Protein AF-A0A5B2YUZ9-F1 (afdb_monomer_lite)

Sequence (165 aa):
MRNQSIPSTDNKVYVIPENGSQLLKEKEFSMTTTLSENKGLGNFSTTYPVESFEFMIGPKSTICPENNCEFEIEDGSLWSFNAGEYTFGGVMKISTQDEDGKKSKFMDVDADLKVGEILEKNGIKTEKLGGYLDLWTSISYRIINSSLITDEDKLSLSLKGSEVK

pLDDT: mean 81.96, std 20.42, range [30.0, 97.75]

Radius of gyration: 17.21 Å; chains: 1; bounding box: 44×50×47 Å

Foldseek 3Di:
DDDDDDDDPPLDDDDDDDPDDPQAAAQKKKKKFWWFFDPDPDDAKTKTWTPHIDMDGHACHPLCNPRQKDKDFARWIWMDRDVFKIKTWTKIWIWHQDPVGIDIDIWIKIKIWGFPDWDDDPNKIKTWIWTWIDTHPPWIWGWPTWIFIDDPGITMIMTMTGTDD

Secondary structure (DSSP, 8-state):
----PPPP---------SSS---PPTTEEEEEEEE--B--SSTT-EEEEEEEEEEEE-TT-SS-TTS-EEEEEEEEEEEEEETTEEEEEEEEEEEEEETTEEEEEEEEEEEEEEEEEEEEETTEEEEEEEEEEEETTTEEEEEEEEEEEEETTEEEEEEEEEEE-

Structure (mmCIF, N/CA/C/O backbone):
data_AF-A0A5B2YUZ9-F1
#
_entry.id   AF-A0A5B2YUZ9-F1
#
loop_
_atom_site.group_PDB
_atom_site.id
_atom_site.type_symbol
_atom_site.label_atom_id
_atom_site.label_alt_id
_atom_site.label_comp_id
_atom_site.label_asym_id
_atom_site.label_entity_id
_atom_site.label_seq_id
_atom_site.pdbx_PDB_ins_code
_atom_site.Cartn_x
_atom_site.Cartn_y
_atom_site.Cartn_z
_atom_site.occupancy
_atom_site.B_iso_or_equiv
_atom_site.auth_seq_id
_atom_site.auth_comp_id
_atom_site.auth_asym_id
_atom_site.auth_atom_id
_atom_site.pdbx_PDB_model_num
ATOM 1 N N . MET A 1 1 ? 12.494 37.902 22.041 1.00 43.34 1 MET A N 1
ATOM 2 C CA . MET A 1 1 ? 11.448 36.888 21.793 1.00 43.34 1 MET A CA 1
ATOM 3 C C . MET A 1 1 ? 10.938 37.039 20.369 1.00 43.34 1 MET A C 1
ATOM 5 O O . MET A 1 1 ? 10.219 37.995 20.118 1.00 43.34 1 MET A O 1
ATOM 9 N N . ARG A 1 2 ? 11.327 36.151 19.449 1.00 30.08 2 ARG A N 1
ATOM 10 C CA . ARG A 1 2 ? 10.582 35.848 18.214 1.00 30.08 2 ARG A CA 1
ATOM 11 C C . ARG A 1 2 ? 10.921 34.407 17.828 1.00 30.0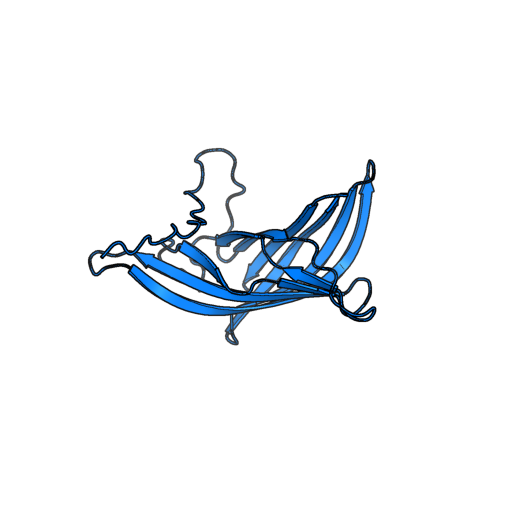8 2 ARG A C 1
ATOM 13 O O . ARG A 1 2 ? 11.936 34.170 17.189 1.00 30.08 2 ARG A O 1
ATOM 20 N N . ASN A 1 3 ? 10.103 33.466 18.298 1.00 30.00 3 ASN A N 1
ATOM 21 C CA . ASN A 1 3 ? 10.035 32.125 17.725 1.00 30.00 3 ASN A CA 1
ATOM 22 C C . ASN A 1 3 ? 9.376 32.271 16.353 1.00 30.00 3 ASN A C 1
ATOM 24 O O . ASN A 1 3 ? 8.233 32.720 16.274 1.00 30.00 3 ASN A O 1
ATOM 28 N N . GLN A 1 4 ? 10.103 31.946 15.289 1.00 32.84 4 GLN A N 1
ATOM 29 C CA . GLN A 1 4 ? 9.518 31.720 13.974 1.00 32.84 4 GLN A CA 1
ATOM 30 C C . GLN A 1 4 ? 9.292 30.217 13.841 1.00 32.84 4 GLN A C 1
ATOM 32 O O . GLN A 1 4 ? 10.228 29.456 13.617 1.00 32.84 4 GLN A O 1
ATOM 37 N N . SER A 1 5 ? 8.048 29.797 14.049 1.00 32.66 5 SER A N 1
ATOM 38 C CA . SER A 1 5 ? 7.585 28.458 13.708 1.00 32.66 5 SER A CA 1
ATOM 39 C C . SER A 1 5 ? 7.470 28.385 12.187 1.00 32.66 5 SER A C 1
ATOM 41 O O . SER A 1 5 ? 6.694 29.128 11.587 1.00 32.66 5 SER A O 1
ATOM 43 N N . ILE A 1 6 ? 8.274 27.529 11.568 1.00 36.44 6 ILE A N 1
ATOM 44 C CA . ILE A 1 6 ? 8.177 27.190 10.147 1.00 36.44 6 ILE A CA 1
ATOM 45 C C . ILE A 1 6 ? 6.889 26.365 9.966 1.00 36.44 6 ILE A C 1
ATOM 47 O O . ILE A 1 6 ? 6.657 25.453 10.763 1.00 36.44 6 ILE A O 1
ATOM 51 N N . PRO A 1 7 ? 6.021 26.682 8.989 1.00 34.22 7 PRO A N 1
ATOM 52 C CA . PRO A 1 7 ? 4.778 25.951 8.787 1.00 34.22 7 PRO A CA 1
ATOM 53 C C . PRO A 1 7 ? 5.063 24.531 8.286 1.00 34.22 7 PRO A C 1
ATOM 55 O O . PRO A 1 7 ? 5.790 24.332 7.314 1.00 34.22 7 PRO A O 1
ATOM 58 N N . SER A 1 8 ? 4.474 23.560 8.983 1.00 32.12 8 SER A N 1
ATOM 59 C CA . SER A 1 8 ? 4.350 22.167 8.561 1.00 32.12 8 SER A CA 1
ATOM 60 C C . SER A 1 8 ? 3.611 22.110 7.221 1.00 32.12 8 SER A C 1
ATOM 62 O O . SER A 1 8 ? 2.578 22.756 7.036 1.00 32.12 8 SER A O 1
ATOM 64 N N . THR A 1 9 ? 4.178 21.372 6.271 1.00 33.19 9 THR A N 1
ATOM 65 C CA . THR A 1 9 ? 3.542 20.990 5.011 1.00 33.19 9 THR A CA 1
ATOM 66 C C . THR A 1 9 ? 2.340 20.101 5.314 1.00 33.19 9 THR A C 1
ATOM 68 O O . THR A 1 9 ? 2.477 18.899 5.522 1.00 33.19 9 THR A O 1
ATOM 71 N N . ASP A 1 10 ? 1.167 20.726 5.377 1.00 35.16 10 ASP A N 1
ATOM 72 C CA . ASP A 1 10 ? -0.138 20.071 5.391 1.00 35.16 10 ASP A CA 1
ATOM 73 C C . ASP A 1 10 ? -0.308 19.256 4.092 1.00 35.16 10 ASP A C 1
ATOM 75 O O . ASP A 1 10 ? -0.764 19.775 3.071 1.00 35.16 10 ASP A O 1
ATOM 79 N N . ASN A 1 11 ? 0.022 17.963 4.131 1.00 34.75 11 ASN A N 1
ATOM 80 C CA . ASN A 1 11 ? -0.472 16.975 3.171 1.00 34.75 11 ASN A CA 1
ATOM 81 C C . ASN A 1 11 ? -1.966 16.734 3.449 1.00 34.75 11 ASN A C 1
ATOM 83 O O . ASN A 1 11 ? -2.358 15.731 4.035 1.00 34.75 11 ASN A O 1
ATOM 87 N N . LYS A 1 12 ? -2.811 17.698 3.074 1.00 36.22 12 LYS A N 1
ATOM 88 C CA . LYS A 1 12 ? -4.273 17.572 3.122 1.00 36.22 12 LYS A CA 1
ATOM 89 C C . LYS A 1 12 ? -4.777 17.115 1.758 1.00 36.22 12 LYS A C 1
ATOM 91 O O . LYS A 1 12 ? -4.879 17.919 0.832 1.00 36.22 12 LYS A O 1
ATOM 96 N N . VAL A 1 13 ? -5.095 15.829 1.638 1.00 33.97 13 VAL A N 1
ATOM 97 C CA . VAL A 1 13 ? -5.857 15.296 0.502 1.00 33.97 13 VAL A CA 1
ATOM 98 C C . VAL A 1 13 ? -7.342 15.557 0.764 1.00 33.97 13 VAL A C 1
ATOM 100 O O . VAL A 1 13 ? -7.868 15.214 1.819 1.00 33.97 13 VAL A O 1
ATOM 103 N N . TYR A 1 14 ? -7.995 16.232 -0.183 1.00 36.06 14 TYR A N 1
ATOM 104 C CA . TYR A 1 14 ? -9.402 16.623 -0.111 1.00 36.06 14 TYR A CA 1
ATOM 105 C C . TYR A 1 14 ? -10.349 15.534 -0.637 1.00 36.06 14 TYR A C 1
ATOM 107 O O . TYR A 1 14 ? -9.996 14.704 -1.466 1.00 36.06 14 TYR A O 1
ATOM 115 N N . VAL A 1 15 ? -11.582 15.642 -0.138 1.00 36.22 15 VAL A N 1
ATOM 116 C CA . VAL A 1 15 ? -12.822 14.901 -0.405 1.00 36.22 15 VAL A CA 1
ATOM 117 C C . VAL A 1 15 ? -13.053 14.485 -1.869 1.00 36.22 15 VAL A C 1
ATOM 119 O O . VAL A 1 15 ? -12.864 15.257 -2.806 1.00 36.22 15 VAL A O 1
ATOM 122 N N . ILE A 1 16 ? -13.571 13.259 -1.999 1.00 46.06 16 ILE A N 1
ATOM 123 C CA . ILE A 1 16 ? -14.042 12.560 -3.204 1.00 46.06 16 ILE A CA 1
ATOM 124 C C . ILE A 1 16 ? -14.894 13.476 -4.112 1.00 46.06 16 ILE A C 1
ATOM 126 O O . ILE A 1 16 ? -15.909 14.001 -3.649 1.00 46.06 16 ILE A O 1
ATOM 130 N N . PRO A 1 17 ? -14.573 13.618 -5.414 1.00 36.03 17 PRO A N 1
ATOM 131 C CA . PRO A 1 17 ? -15.433 14.327 -6.354 1.00 36.03 17 PRO A CA 1
ATOM 132 C C . PRO A 1 17 ? -16.671 13.495 -6.727 1.00 36.03 17 PRO A C 1
ATOM 134 O O . PRO A 1 17 ? -16.577 12.336 -7.146 1.00 36.03 17 PRO A O 1
ATOM 137 N N . GLU A 1 18 ? -17.846 14.119 -6.618 1.00 36.78 18 GLU A N 1
ATOM 138 C CA . GLU A 1 18 ? -19.068 13.669 -7.282 1.00 36.78 18 GLU A CA 1
ATOM 139 C C . GLU A 1 18 ? -18.868 13.762 -8.806 1.00 36.78 18 GLU A C 1
ATOM 141 O O . GLU A 1 18 ? -18.729 14.853 -9.354 1.00 36.78 18 GLU A O 1
ATOM 146 N N . ASN A 1 19 ? -18.889 12.601 -9.469 1.00 34.91 19 ASN A N 1
ATOM 147 C CA . ASN A 1 19 ? -18.802 12.342 -10.918 1.00 34.91 19 ASN A CA 1
ATOM 148 C C . ASN A 1 19 ? -17.420 11.928 -11.446 1.00 34.91 19 ASN A C 1
ATOM 150 O O . ASN A 1 19 ? -16.617 12.742 -11.892 1.00 34.91 19 ASN A O 1
ATOM 154 N N . GLY A 1 20 ? -17.217 10.605 -11.503 1.00 37.22 20 GLY A N 1
ATOM 155 C CA . GLY A 1 20 ? -16.164 9.952 -12.293 1.00 37.22 20 GLY A CA 1
ATOM 156 C C . GLY A 1 20 ? -15.361 8.879 -11.556 1.00 37.22 20 GLY A C 1
AT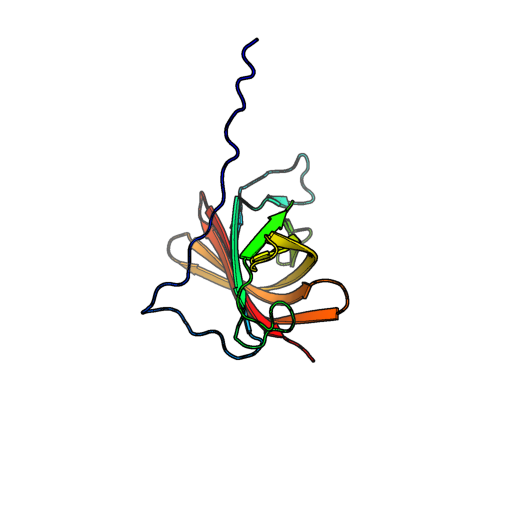OM 157 O O . GLY A 1 20 ? -14.616 8.135 -12.188 1.00 37.22 20 GLY A O 1
ATOM 158 N N . SER A 1 21 ? -15.531 8.760 -10.242 1.00 42.50 21 SER A N 1
ATOM 159 C CA . SER A 1 21 ? -14.803 7.809 -9.402 1.00 42.50 21 SER A CA 1
ATOM 160 C C . SER A 1 21 ? -15.301 6.382 -9.637 1.00 42.50 21 SER A C 1
ATOM 162 O O . SER A 1 21 ? -16.500 6.113 -9.548 1.00 42.50 21 SER A O 1
ATOM 164 N N . GLN A 1 22 ? -14.395 5.438 -9.911 1.00 50.50 22 GLN A N 1
ATOM 165 C CA . GLN A 1 22 ? -14.703 4.016 -9.750 1.00 50.50 22 GLN A CA 1
ATOM 166 C C . GLN A 1 22 ? -15.183 3.808 -8.308 1.00 50.50 22 GLN A C 1
ATOM 168 O O . GLN A 1 22 ? -14.376 3.816 -7.384 1.00 50.50 22 GLN A O 1
ATOM 173 N N . LEU A 1 23 ? -16.493 3.647 -8.115 1.00 70.12 23 LEU A N 1
ATOM 174 C CA . LEU A 1 23 ? -17.076 3.299 -6.823 1.00 70.12 23 LEU A CA 1
ATOM 175 C C . LEU A 1 23 ? -16.415 2.005 -6.332 1.00 70.12 23 LEU A C 1
ATOM 177 O O . LEU A 1 23 ? -16.556 0.954 -6.965 1.00 70.12 23 LEU A O 1
ATOM 181 N N . LEU A 1 24 ? -15.663 2.095 -5.234 1.00 83.19 24 LEU A N 1
ATOM 182 C CA . LEU A 1 24 ? -15.154 0.924 -4.529 1.00 83.19 24 LEU A CA 1
ATOM 183 C C . LEU A 1 24 ? -16.342 0.099 -4.034 1.00 83.19 24 LEU A C 1
ATOM 185 O O . LEU A 1 24 ? -17.303 0.646 -3.484 1.00 83.19 24 LEU A O 1
ATOM 189 N N . LYS A 1 25 ? -16.294 -1.217 -4.244 1.00 87.62 25 LYS A N 1
ATOM 190 C CA . LYS A 1 25 ? -17.315 -2.119 -3.695 1.00 87.62 25 LYS A CA 1
ATOM 191 C C . LYS A 1 25 ? -17.107 -2.305 -2.195 1.00 87.62 25 LYS A C 1
ATOM 193 O O . LYS A 1 25 ? -16.085 -1.909 -1.642 1.00 87.62 25 LYS A O 1
ATOM 198 N N . GLU A 1 26 ? -18.080 -2.933 -1.536 1.00 84.94 26 GLU A N 1
ATOM 199 C CA . GLU A 1 26 ? -17.941 -3.306 -0.126 1.00 84.94 26 GLU A CA 1
ATOM 200 C C . GLU A 1 26 ? -16.617 -4.045 0.107 1.00 84.94 26 GLU A C 1
ATOM 202 O O . GLU A 1 26 ? -16.278 -4.961 -0.646 1.00 84.94 26 GLU A O 1
ATOM 207 N N . LYS A 1 27 ? -15.888 -3.641 1.155 1.00 88.00 27 LYS A N 1
ATOM 208 C CA . LYS A 1 27 ? -14.589 -4.220 1.541 1.00 88.00 27 LYS A CA 1
ATOM 209 C C . LYS A 1 27 ? -13.469 -4.119 0.489 1.00 88.00 27 LYS A C 1
ATOM 211 O O . LYS A 1 27 ? -12.457 -4.806 0.618 1.00 88.00 27 LYS A O 1
ATOM 216 N N . GLU A 1 28 ? -13.609 -3.293 -0.546 1.00 93.12 28 GLU A N 1
ATOM 217 C CA . GLU A 1 28 ? -12.489 -2.963 -1.434 1.00 93.12 28 GLU A CA 1
ATOM 218 C C . GLU A 1 28 ? -11.639 -1.824 -0.861 1.00 93.12 28 GLU A C 1
ATOM 220 O O . GLU A 1 28 ? -12.093 -1.059 -0.010 1.00 93.12 28 GLU A O 1
ATOM 225 N N . PHE A 1 29 ? -10.412 -1.690 -1.355 1.00 94.56 29 PHE A N 1
ATOM 226 C CA . PHE A 1 29 ? -9.575 -0.516 -1.127 1.00 94.56 29 PHE A CA 1
ATOM 227 C C . PHE A 1 29 ? -8.936 -0.047 -2.435 1.00 94.56 29 PHE A C 1
ATOM 229 O O . PHE A 1 29 ? -8.801 -0.823 -3.389 1.00 94.56 29 PHE A O 1
ATOM 236 N N . SER A 1 30 ? -8.520 1.215 -2.456 1.00 96.38 30 SER A N 1
ATOM 237 C CA . SER A 1 30 ? -7.610 1.778 -3.448 1.00 96.38 30 SER A CA 1
ATOM 238 C C . SER A 1 30 ? -6.516 2.552 -2.733 1.00 96.38 30 SER A C 1
ATOM 240 O O . SER A 1 30 ? -6.795 3.297 -1.798 1.00 96.38 30 SER A O 1
ATOM 242 N N . MET A 1 31 ? -5.285 2.401 -3.196 1.00 96.94 31 MET A N 1
ATOM 243 C CA . MET A 1 31 ? -4.126 3.142 -2.727 1.00 96.94 31 MET A CA 1
ATOM 244 C C . MET A 1 31 ? -3.375 3.690 -3.929 1.00 96.94 31 MET A C 1
ATOM 246 O O . MET A 1 31 ? -3.096 2.946 -4.868 1.00 96.94 31 MET A O 1
ATOM 250 N N . THR A 1 32 ? -3.009 4.961 -3.873 1.00 97.31 32 THR A N 1
ATOM 251 C CA . THR A 1 32 ? -2.116 5.591 -4.842 1.00 97.31 32 THR A CA 1
ATOM 252 C C . THR A 1 32 ? -1.013 6.299 -4.081 1.00 97.31 32 THR A C 1
ATOM 254 O O . THR A 1 32 ? -1.273 7.026 -3.126 1.00 97.31 32 THR A O 1
ATOM 257 N N . THR A 1 33 ? 0.227 6.102 -4.506 1.00 96.19 33 THR A N 1
ATOM 258 C CA . THR A 1 33 ? 1.370 6.818 -3.953 1.00 96.19 33 THR A CA 1
ATOM 259 C C . THR A 1 33 ? 2.311 7.286 -5.055 1.00 96.19 33 THR A C 1
ATOM 261 O O . THR A 1 33 ? 2.462 6.624 -6.091 1.00 96.19 33 THR A O 1
ATOM 264 N N . THR A 1 34 ? 2.921 8.452 -4.844 1.00 95.56 34 THR A N 1
ATOM 265 C CA . THR A 1 34 ? 4.121 8.872 -5.573 1.00 95.56 34 THR A CA 1
ATOM 266 C C . THR A 1 34 ? 5.328 8.685 -4.676 1.00 95.56 34 THR A C 1
ATOM 268 O O . THR A 1 34 ? 5.278 8.964 -3.476 1.00 95.56 34 THR A O 1
ATOM 271 N N . LEU A 1 35 ? 6.400 8.190 -5.273 1.00 92.56 35 LEU A N 1
ATOM 272 C CA . LEU A 1 35 ? 7.609 7.789 -4.587 1.00 92.56 35 LEU A CA 1
ATOM 273 C C . LEU A 1 35 ? 8.772 8.597 -5.163 1.00 92.56 35 LEU A C 1
ATOM 275 O O . LEU A 1 35 ? 8.869 8.753 -6.383 1.00 92.56 35 LEU A O 1
ATOM 279 N N . SER A 1 36 ? 9.659 9.077 -4.299 1.00 88.25 36 SER A N 1
ATOM 280 C CA . SER A 1 36 ? 10.909 9.697 -4.741 1.00 88.25 36 SER A CA 1
ATOM 281 C C . SER A 1 36 ? 11.973 8.636 -4.977 1.00 88.25 36 SER A C 1
ATOM 283 O O . SER A 1 36 ? 12.028 7.607 -4.299 1.00 88.25 36 SER A O 1
ATOM 285 N N . GLU A 1 37 ? 12.868 8.890 -5.929 1.00 74.94 37 GLU A N 1
ATOM 286 C CA . GLU A 1 37 ? 14.099 8.115 -6.000 1.00 74.94 37 GLU A CA 1
ATOM 287 C C . GLU A 1 37 ? 14.998 8.477 -4.816 1.00 74.94 37 GLU A C 1
ATOM 289 O O . GLU A 1 37 ? 15.519 9.589 -4.729 1.00 74.94 37 GLU A O 1
ATOM 294 N N . ASN A 1 38 ? 15.245 7.514 -3.929 1.00 66.88 38 ASN A N 1
ATOM 295 C CA . ASN A 1 38 ? 16.347 7.595 -2.984 1.00 66.88 38 ASN A CA 1
ATOM 296 C C . ASN A 1 38 ? 17.334 6.463 -3.279 1.00 66.88 38 ASN A C 1
ATOM 298 O O . ASN A 1 38 ? 17.142 5.303 -2.912 1.00 66.88 38 ASN A O 1
ATOM 302 N N . LYS A 1 39 ? 18.415 6.791 -3.990 1.00 54.66 39 LYS A N 1
ATOM 303 C CA . LYS A 1 39 ? 19.509 5.844 -4.227 1.00 54.66 39 LYS A CA 1
ATOM 304 C C . LYS A 1 39 ? 20.281 5.694 -2.919 1.00 54.66 39 LYS A C 1
ATOM 306 O O . LYS A 1 39 ? 21.143 6.511 -2.605 1.00 54.66 39 LYS A O 1
ATOM 311 N N . GLY A 1 40 ? 19.938 4.666 -2.145 1.00 50.25 40 GLY A N 1
ATOM 312 C CA . GLY A 1 40 ? 20.658 4.306 -0.928 1.00 50.25 40 GLY A CA 1
ATOM 313 C C . GLY A 1 40 ? 22.164 4.138 -1.175 1.00 50.25 40 GLY A C 1
ATOM 314 O O . GLY A 1 40 ? 22.614 3.8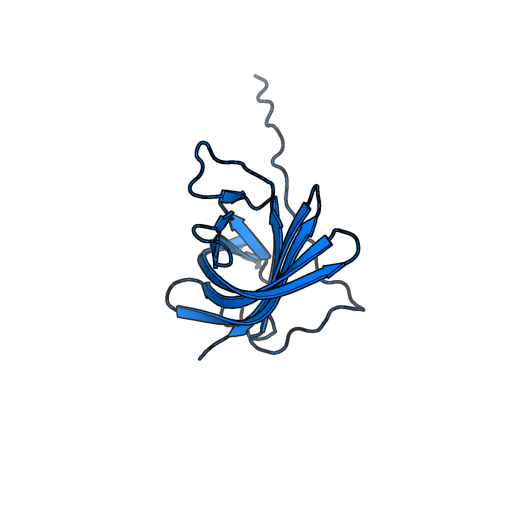34 -2.282 1.00 50.25 40 GLY A O 1
ATOM 315 N N . LEU A 1 41 ? 22.964 4.333 -0.125 1.00 42.28 41 LEU A N 1
ATOM 316 C CA . LEU A 1 41 ? 24.411 4.112 -0.149 1.00 42.28 41 LEU A CA 1
ATOM 317 C C . LEU A 1 41 ? 24.715 2.599 -0.198 1.00 42.28 41 LEU A C 1
ATOM 319 O O . LEU A 1 41 ? 25.023 1.995 0.824 1.00 42.28 41 LEU A O 1
ATOM 323 N N . GLY A 1 42 ? 24.622 1.974 -1.376 1.00 49.66 42 GLY A N 1
ATOM 324 C CA . GLY A 1 42 ? 25.062 0.589 -1.598 1.00 49.66 42 GLY A CA 1
ATOM 325 C C . GLY A 1 42 ? 24.182 -0.213 -2.561 1.00 49.66 42 GLY A C 1
ATOM 326 O O . GLY A 1 42 ? 22.962 -0.175 -2.492 1.00 49.66 42 GLY A O 1
ATOM 327 N N . ASN A 1 43 ? 24.819 -0.991 -3.440 1.00 51.53 43 ASN A N 1
ATOM 328 C CA . ASN A 1 43 ? 24.228 -1.695 -4.592 1.00 51.53 43 ASN A CA 1
ATOM 329 C C . ASN A 1 43 ? 23.272 -2.876 -4.276 1.00 51.53 43 ASN A C 1
ATOM 331 O O . ASN A 1 43 ? 23.066 -3.713 -5.151 1.00 51.53 43 ASN A O 1
ATOM 335 N N . PHE A 1 44 ? 22.727 -3.006 -3.062 1.00 55.16 44 PHE A N 1
ATOM 336 C CA . PHE A 1 44 ? 22.009 -4.229 -2.651 1.00 55.16 44 PHE A CA 1
ATOM 337 C C . PHE A 1 44 ? 20.525 -4.048 -2.310 1.00 55.16 44 PHE A C 1
ATOM 339 O O . PHE A 1 44 ? 19.801 -5.036 -2.293 1.00 55.16 44 PHE A O 1
ATOM 346 N N . SER A 1 45 ? 20.047 -2.825 -2.072 1.00 68.19 45 SER A N 1
ATOM 347 C CA . SER A 1 45 ? 18.623 -2.572 -1.826 1.00 68.19 45 SER A CA 1
ATOM 348 C C . SER A 1 45 ? 18.250 -1.173 -2.293 1.00 68.19 45 SER A C 1
ATOM 350 O O . SER A 1 45 ? 18.908 -0.206 -1.901 1.00 68.19 45 SER A O 1
ATOM 352 N N . THR A 1 46 ? 17.197 -1.060 -3.102 1.00 81.44 46 THR A N 1
ATOM 353 C CA . THR A 1 46 ? 16.660 0.253 -3.486 1.00 81.44 46 THR A CA 1
ATOM 354 C C . THR A 1 46 ? 15.430 0.556 -2.644 1.00 81.44 46 THR A C 1
ATOM 356 O O . THR A 1 46 ? 14.547 -0.294 -2.520 1.00 81.44 46 THR A O 1
ATOM 359 N N . THR A 1 47 ? 15.392 1.758 -2.072 1.00 87.56 47 THR A N 1
ATOM 360 C CA . THR A 1 47 ? 14.274 2.253 -1.266 1.00 87.56 47 THR A CA 1
ATOM 361 C C . THR A 1 47 ? 13.702 3.494 -1.929 1.00 87.56 47 THR A C 1
ATOM 363 O O . THR A 1 47 ? 14.444 4.412 -2.269 1.00 87.56 47 THR A O 1
ATOM 366 N N . TYR A 1 48 ? 12.385 3.550 -2.062 1.00 90.38 48 TYR A N 1
ATOM 367 C CA . TYR A 1 48 ? 11.671 4.682 -2.633 1.00 90.38 48 TYR A CA 1
ATOM 368 C C . TYR A 1 48 ? 10.711 5.245 -1.581 1.00 90.38 48 TYR A C 1
ATOM 370 O O . TYR A 1 48 ? 9.665 4.635 -1.339 1.00 90.38 48 TYR A O 1
ATOM 378 N N . PRO A 1 49 ? 11.065 6.345 -0.894 1.00 92.62 49 PRO A N 1
ATOM 379 C CA . PRO A 1 49 ? 10.203 6.920 0.125 1.00 92.62 49 PRO A CA 1
ATOM 380 C C . PRO A 1 49 ? 8.965 7.575 -0.489 1.00 92.62 49 PRO A C 1
ATOM 382 O O . PRO A 1 49 ? 9.006 8.137 -1.587 1.00 92.62 49 PRO A O 1
ATOM 385 N N . VAL A 1 50 ? 7.860 7.502 0.247 1.00 94.56 50 VAL A N 1
ATOM 386 C CA . VAL A 1 50 ? 6.571 8.079 -0.132 1.00 94.56 50 VAL A CA 1
ATOM 387 C C . VAL A 1 50 ? 6.616 9.601 -0.040 1.00 94.56 50 VAL A C 1
ATOM 389 O O . VAL A 1 50 ? 6.934 10.164 1.003 1.00 94.56 50 VAL A O 1
ATOM 392 N N . GLU A 1 51 ? 6.245 10.269 -1.130 1.00 94.00 51 GLU A N 1
ATOM 393 C CA . GLU A 1 51 ? 6.055 11.723 -1.177 1.00 94.00 51 GLU A CA 1
ATOM 394 C C . GLU A 1 51 ? 4.583 12.110 -1.025 1.00 94.00 51 GLU A C 1
ATOM 396 O O . GLU A 1 51 ? 4.246 13.069 -0.330 1.00 94.00 51 GLU A O 1
ATOM 401 N N . SER A 1 52 ? 3.699 11.357 -1.685 1.00 94.69 52 SER A N 1
ATOM 402 C CA . SER A 1 52 ? 2.254 11.534 -1.588 1.00 94.69 52 SER A CA 1
ATOM 403 C C . SER A 1 52 ? 1.557 10.195 -1.417 1.00 94.69 52 SER A C 1
ATOM 405 O O . SER A 1 52 ? 2.011 9.163 -1.924 1.00 94.69 52 SER A O 1
ATOM 407 N N . PHE A 1 53 ? 0.452 10.223 -0.684 1.00 95.25 53 PHE A N 1
ATOM 408 C CA . PHE A 1 53 ? -0.312 9.045 -0.326 1.00 95.25 53 PHE A CA 1
ATOM 409 C C . PHE A 1 53 ? -1.797 9.370 -0.351 1.00 95.25 53 PHE A C 1
ATOM 411 O O . PHE A 1 53 ? -2.251 10.313 0.293 1.00 95.25 53 PHE A O 1
ATOM 418 N N . GLU A 1 54 ? -2.543 8.565 -1.090 1.00 96.38 54 GLU A N 1
ATOM 419 C CA . GLU A 1 54 ? -3.993 8.581 -1.124 1.00 96.38 54 GLU A CA 1
ATOM 420 C C . GLU A 1 54 ? -4.482 7.164 -0.849 1.00 96.38 54 GLU A C 1
ATOM 422 O O . GLU A 1 54 ? -4.062 6.210 -1.509 1.00 96.38 54 GLU A O 1
ATOM 427 N N . PHE A 1 55 ? -5.383 7.031 0.120 1.00 94.69 55 PHE A N 1
ATOM 428 C CA . PHE A 1 55 ? -5.992 5.760 0.475 1.00 94.69 55 PHE A CA 1
ATOM 429 C C . PHE A 1 55 ? -7.497 5.922 0.589 1.00 94.69 55 PHE A C 1
ATOM 431 O O . PHE A 1 55 ? -8.006 6.822 1.257 1.00 94.69 55 PHE A O 1
ATOM 438 N N . MET A 1 56 ? -8.208 5.025 -0.076 1.00 93.06 56 MET A N 1
ATOM 439 C CA . MET A 1 56 ? -9.655 4.978 -0.108 1.00 93.06 56 MET A CA 1
ATOM 440 C C . MET A 1 56 ? -10.116 3.569 0.214 1.00 93.06 56 MET A C 1
ATOM 442 O O . MET A 1 56 ? -9.493 2.577 -0.161 1.00 93.06 56 MET A O 1
ATOM 446 N N . ILE A 1 57 ? -11.272 3.487 0.848 1.00 92.19 57 ILE A N 1
ATOM 447 C CA . ILE A 1 57 ? -11.906 2.235 1.234 1.00 92.19 57 ILE A CA 1
ATOM 448 C C . ILE A 1 57 ? -13.345 2.221 0.750 1.00 92.19 57 ILE A C 1
ATOM 450 O O . ILE A 1 57 ? -14.004 3.253 0.625 1.00 92.19 57 ILE A O 1
ATOM 454 N N . GLY A 1 58 ? -13.825 1.024 0.462 1.00 89.38 58 GLY A N 1
ATOM 455 C CA . GLY A 1 58 ? -15.216 0.784 0.158 1.00 89.38 58 GLY A CA 1
ATOM 456 C C . GLY A 1 58 ? -16.110 0.936 1.388 1.00 89.38 58 GLY A C 1
ATOM 457 O O . GLY A 1 58 ? -15.640 0.878 2.532 1.00 89.38 58 GLY A O 1
ATOM 458 N N . PRO A 1 59 ? -17.428 1.063 1.169 1.00 85.12 59 PRO A N 1
ATOM 459 C CA . PRO A 1 59 ? -18.393 1.103 2.257 1.00 85.12 59 PRO A CA 1
ATOM 460 C C . PRO A 1 59 ? -18.303 -0.169 3.112 1.00 85.12 59 PRO A C 1
ATOM 462 O O . PRO A 1 59 ? -18.017 -1.259 2.605 1.00 85.12 59 PRO A O 1
ATOM 465 N N . LYS A 1 60 ? -18.577 -0.033 4.417 1.00 79.62 60 LYS A N 1
ATOM 466 C CA . LYS A 1 60 ? -18.510 -1.124 5.410 1.00 79.62 60 LYS A CA 1
ATOM 467 C C . LYS A 1 60 ? -17.128 -1.787 5.524 1.00 79.62 60 LYS A C 1
ATOM 469 O O . LYS A 1 60 ? -17.041 -2.960 5.889 1.00 79.62 60 LYS A O 1
ATOM 474 N N . SER A 1 61 ? -16.056 -1.064 5.199 1.00 84.44 61 SER A N 1
ATOM 475 C CA . SER A 1 61 ? -14.696 -1.516 5.496 1.00 84.44 61 SER A CA 1
ATOM 476 C C . SER A 1 61 ? -14.527 -1.740 6.998 1.00 84.44 61 SER A C 1
ATOM 478 O O . SER A 1 61 ? -14.990 -0.937 7.812 1.00 84.44 61 SER A O 1
ATOM 480 N N . THR A 1 62 ? -13.819 -2.806 7.366 1.00 86.31 62 THR A N 1
ATOM 481 C CA . THR A 1 62 ? -13.493 -3.113 8.765 1.00 86.31 62 THR A CA 1
ATOM 482 C C . THR A 1 62 ? -12.652 -2.001 9.408 1.00 86.31 62 THR A C 1
ATOM 484 O O . THR A 1 62 ? -12.754 -1.749 10.608 1.00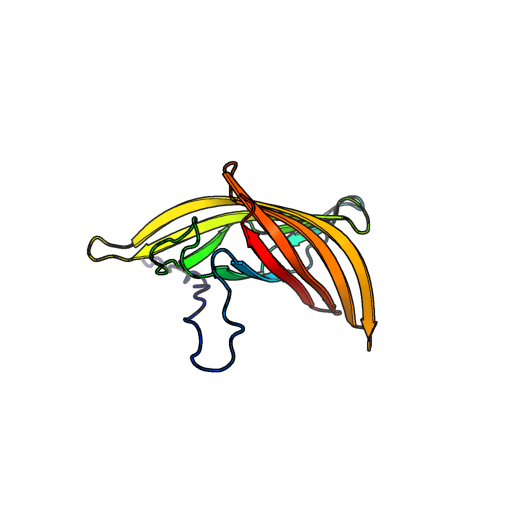 86.31 62 THR A O 1
ATOM 487 N N . ILE A 1 63 ? -11.857 -1.280 8.610 1.00 87.81 63 ILE A N 1
ATOM 488 C CA . ILE A 1 63 ? -10.961 -0.220 9.088 1.00 87.81 63 ILE A CA 1
ATOM 489 C C . ILE A 1 63 ? -11.734 1.050 9.462 1.00 87.81 63 ILE A C 1
ATOM 491 O O . ILE A 1 63 ? -11.383 1.702 10.449 1.00 87.81 63 ILE A O 1
ATOM 495 N N . CYS A 1 64 ? -12.774 1.391 8.696 1.00 87.44 64 CYS A N 1
ATOM 496 C CA . CYS A 1 64 ? -13.616 2.564 8.925 1.00 87.44 64 CYS A CA 1
ATOM 497 C C . CYS A 1 64 ? -15.097 2.241 8.658 1.00 87.44 64 CYS A C 1
ATOM 499 O O . CYS A 1 64 ? -15.623 2.526 7.576 1.00 87.44 64 CYS A O 1
ATOM 501 N N . PRO A 1 65 ? -15.794 1.646 9.635 1.00 83.94 65 PRO A N 1
ATOM 502 C CA . PRO A 1 65 ? -17.188 1.243 9.459 1.00 83.94 65 PRO A CA 1
ATOM 503 C C . PRO A 1 65 ? -18.134 2.416 9.163 1.00 83.94 65 PRO A C 1
ATOM 505 O O . PRO A 1 65 ? -19.091 2.259 8.409 1.00 83.94 65 PRO A O 1
ATOM 508 N N . GLU A 1 66 ? -17.846 3.588 9.734 1.00 84.88 66 GLU A N 1
ATOM 509 C CA . GLU A 1 66 ? -18.654 4.809 9.613 1.00 84.88 66 GLU A CA 1
ATOM 510 C C . GLU A 1 66 ? -18.332 5.642 8.364 1.00 84.88 66 GLU A C 1
ATOM 512 O O . GLU A 1 66 ? -19.026 6.614 8.077 1.00 84.88 66 GLU A O 1
ATOM 517 N N . ASN A 1 67 ? -17.311 5.248 7.594 1.00 83.94 67 ASN A N 1
ATOM 518 C CA . ASN A 1 67 ? -16.906 5.911 6.354 1.00 83.94 67 ASN A CA 1
ATOM 519 C C . ASN A 1 67 ? -16.601 7.420 6.504 1.00 83.94 67 ASN A C 1
ATOM 521 O O . ASN A 1 67 ? -16.862 8.212 5.602 1.00 83.94 67 ASN A O 1
ATOM 525 N N . ASN A 1 68 ? -16.054 7.811 7.654 1.00 87.62 68 ASN A N 1
ATOM 526 C CA . ASN A 1 68 ? -15.706 9.183 8.040 1.00 87.62 68 ASN A CA 1
ATOM 527 C C . ASN A 1 68 ? -14.217 9.320 8.417 1.00 87.62 68 ASN A C 1
ATOM 529 O O . ASN A 1 68 ? -13.859 10.169 9.233 1.00 87.62 68 ASN A O 1
ATOM 533 N N . CYS A 1 69 ? -13.358 8.461 7.860 1.00 90.62 69 CYS A N 1
ATOM 534 C CA . CYS A 1 69 ? -11.938 8.432 8.193 1.00 90.62 69 CYS A CA 1
ATOM 535 C C . CYS A 1 69 ? -11.083 9.223 7.204 1.00 90.62 69 CYS A C 1
ATOM 537 O O . CYS A 1 69 ? -11.283 9.150 5.993 1.00 90.62 69 CYS A O 1
ATOM 539 N N . GLU A 1 70 ? -10.069 9.891 7.741 1.00 93.31 70 GLU A N 1
ATOM 540 C CA . GLU A 1 70 ? -8.923 10.427 7.011 1.00 93.31 70 GLU A CA 1
ATOM 541 C C . GLU A 1 70 ? -7.738 9.466 7.158 1.00 93.31 70 GLU A C 1
ATOM 543 O O . GLU A 1 70 ? -7.532 8.892 8.234 1.00 93.31 70 GLU A O 1
ATOM 548 N N . PHE A 1 71 ? -6.958 9.305 6.089 1.00 95.06 71 PHE A N 1
ATOM 549 C CA . PHE A 1 71 ? -5.815 8.398 6.041 1.00 95.06 71 PHE A CA 1
ATOM 550 C C . PHE A 1 71 ? -4.534 9.167 5.728 1.00 95.06 71 PHE A C 1
ATOM 552 O O . PHE A 1 71 ? -4.471 9.917 4.757 1.00 95.06 71 PHE A O 1
ATOM 559 N N . GLU A 1 72 ? -3.505 8.931 6.530 1.00 96.50 72 GLU A N 1
ATOM 560 C CA . GLU A 1 72 ? -2.147 9.442 6.348 1.00 96.50 72 GLU A CA 1
ATOM 561 C C . GLU A 1 72 ? -1.169 8.259 6.464 1.00 96.50 72 GLU A C 1
ATOM 563 O O . GLU A 1 72 ? -1.479 7.262 7.121 1.00 96.50 72 GLU A O 1
ATOM 568 N N . ILE A 1 73 ? 0.008 8.355 5.841 1.00 96.81 73 ILE A N 1
ATOM 569 C CA . ILE A 1 73 ? 1.094 7.378 6.003 1.00 96.81 73 ILE A CA 1
ATOM 570 C C . ILE A 1 73 ? 2.317 8.077 6.601 1.00 96.81 73 ILE A C 1
ATOM 572 O O . ILE A 1 73 ? 2.745 9.124 6.115 1.00 96.81 73 ILE A O 1
ATOM 576 N N . GLU A 1 74 ? 2.870 7.492 7.655 1.00 96.69 74 GLU A N 1
ATOM 577 C CA . GLU A 1 74 ? 4.133 7.882 8.276 1.00 96.69 74 GLU A CA 1
ATOM 578 C C . GLU A 1 74 ? 5.215 6.875 7.869 1.00 96.69 74 GLU A C 1
ATOM 580 O O . GLU A 1 74 ? 4.956 5.672 7.788 1.00 96.69 74 GLU A O 1
ATOM 585 N N . ASP A 1 75 ? 6.412 7.379 7.554 1.00 93.81 75 ASP A N 1
ATOM 586 C CA . ASP A 1 75 ? 7.579 6.584 7.141 1.00 93.81 75 ASP A CA 1
ATOM 587 C C . ASP A 1 75 ? 7.309 5.588 5.991 1.00 93.81 75 ASP A C 1
ATOM 589 O O . ASP A 1 75 ? 7.971 4.558 5.859 1.00 93.81 75 ASP A O 1
ATOM 593 N N . GLY A 1 76 ? 6.340 5.911 5.126 1.00 96.00 76 GLY A N 1
ATOM 594 C CA . GLY A 1 76 ? 5.965 5.091 3.979 1.00 96.00 76 GLY A CA 1
ATOM 595 C C . GLY A 1 76 ? 7.118 4.916 2.991 1.00 96.00 76 GLY A C 1
ATOM 596 O O . GLY A 1 76 ? 7.772 5.892 2.613 1.00 96.00 76 GLY A O 1
ATOM 597 N N . SER A 1 77 ? 7.374 3.690 2.539 1.00 95.00 77 SER A N 1
ATOM 598 C CA . SER A 1 77 ? 8.419 3.385 1.558 1.00 95.00 77 SER A CA 1
ATOM 599 C C . SER A 1 77 ? 8.104 2.130 0.744 1.00 95.00 77 SER A C 1
ATOM 601 O O . SER A 1 77 ? 7.441 1.209 1.215 1.00 95.00 77 SER A O 1
ATOM 603 N N . LEU A 1 78 ? 8.621 2.090 -0.484 1.00 94.25 78 LEU A N 1
ATOM 604 C CA . LEU A 1 78 ? 8.704 0.888 -1.311 1.00 94.25 78 LEU A CA 1
ATOM 605 C C . LEU A 1 78 ? 10.151 0.384 -1.317 1.00 94.25 78 LEU A C 1
ATOM 607 O O . LEU A 1 78 ? 11.061 1.123 -1.691 1.00 94.25 78 LEU A O 1
ATOM 611 N N . TRP A 1 79 ? 10.372 -0.870 -0.953 1.00 91.44 79 TRP A N 1
ATOM 612 C CA . TRP A 1 79 ? 11.668 -1.540 -1.010 1.00 91.44 79 TRP A CA 1
ATOM 613 C C . TRP A 1 79 ? 11.701 -2.552 -2.145 1.00 91.44 79 TRP A C 1
ATOM 615 O O . TRP A 1 79 ? 10.705 -3.216 -2.424 1.00 91.44 79 TRP A O 1
ATOM 625 N N . SER A 1 80 ? 12.867 -2.713 -2.767 1.00 88.44 80 SER A N 1
ATOM 626 C CA . SER A 1 80 ? 13.152 -3.836 -3.658 1.00 88.44 80 SER A CA 1
ATOM 627 C C . SER A 1 80 ? 14.475 -4.484 -3.263 1.00 88.44 80 SER A C 1
ATOM 629 O O . SER A 1 80 ? 15.534 -3.847 -3.305 1.00 88.44 80 SER A O 1
ATOM 631 N N . PHE A 1 81 ? 14.390 -5.751 -2.851 1.00 78.62 81 PHE A N 1
ATOM 632 C CA . PHE A 1 81 ? 15.538 -6.598 -2.508 1.00 78.62 81 PHE A CA 1
ATOM 633 C C . PHE A 1 81 ? 15.983 -7.461 -3.689 1.00 78.62 81 PHE A C 1
ATOM 635 O O . PHE A 1 81 ? 17.174 -7.696 -3.875 1.00 78.62 81 PHE A O 1
ATOM 642 N N . ASN A 1 82 ? 15.022 -7.911 -4.498 1.00 82.50 82 ASN A N 1
ATOM 643 C CA . ASN A 1 82 ? 15.240 -8.720 -5.688 1.00 82.50 82 ASN A CA 1
ATOM 644 C C . ASN A 1 82 ? 14.515 -8.082 -6.872 1.00 82.50 82 ASN A C 1
ATOM 646 O O . ASN A 1 82 ? 13.448 -7.488 -6.716 1.00 82.50 82 ASN A O 1
ATOM 650 N N . ALA A 1 83 ? 15.059 -8.259 -8.076 1.00 82.81 83 ALA A N 1
ATOM 651 C CA . ALA A 1 83 ? 14.379 -7.822 -9.288 1.00 82.81 83 ALA A CA 1
ATOM 652 C C . ALA A 1 83 ? 12.996 -8.491 -9.396 1.00 82.81 83 ALA A C 1
ATOM 654 O O . ALA A 1 83 ? 12.894 -9.718 -9.393 1.00 82.81 83 ALA A O 1
ATOM 655 N N . GLY A 1 84 ? 11.945 -7.679 -9.511 1.00 87.56 84 GLY A N 1
ATOM 656 C CA . GLY A 1 84 ? 10.565 -8.149 -9.640 1.00 87.56 84 GLY A CA 1
ATOM 657 C C . GLY A 1 84 ? 9.849 -8.468 -8.323 1.00 87.56 84 GLY A C 1
ATOM 658 O O . GLY A 1 84 ? 8.702 -8.919 -8.364 1.00 87.56 84 GLY A O 1
ATOM 659 N N . GLU A 1 85 ? 10.483 -8.225 -7.174 1.00 92.56 85 GLU A N 1
ATOM 660 C CA . GLU A 1 85 ? 9.856 -8.312 -5.852 1.00 92.56 85 GLU A CA 1
ATOM 661 C C . GLU A 1 85 ? 9.947 -6.958 -5.142 1.00 92.56 85 GLU A C 1
ATOM 663 O O . GLU A 1 85 ? 11.012 -6.328 -5.089 1.00 92.56 85 GLU A O 1
ATOM 668 N N . TYR A 1 86 ? 8.812 -6.525 -4.600 1.00 93.62 86 TYR A N 1
ATOM 669 C CA . TYR A 1 86 ? 8.667 -5.261 -3.900 1.00 93.62 86 TYR A CA 1
ATOM 670 C C . TYR A 1 86 ? 7.950 -5.463 -2.572 1.00 93.62 86 TYR A C 1
ATOM 672 O O . TYR A 1 86 ? 6.996 -6.232 -2.494 1.00 93.62 86 TYR A O 1
ATOM 680 N N . THR A 1 87 ? 8.366 -4.707 -1.565 1.00 95.06 87 THR A N 1
ATOM 681 C CA . THR A 1 87 ? 7.661 -4.602 -0.287 1.00 95.06 87 THR A CA 1
ATOM 682 C C . THR A 1 87 ? 7.263 -3.147 -0.098 1.00 95.06 87 THR A C 1
ATOM 684 O O . THR A 1 87 ? 8.125 -2.275 -0.176 1.00 95.06 87 THR A O 1
ATOM 687 N N . PHE A 1 88 ? 5.981 -2.852 0.097 1.00 96.25 88 PHE A N 1
ATOM 688 C CA . PHE A 1 88 ? 5.524 -1.512 0.474 1.00 96.25 88 PHE A CA 1
ATOM 689 C C . PHE A 1 88 ? 5.119 -1.516 1.940 1.00 96.25 88 PHE A C 1
ATOM 691 O O . PHE A 1 88 ? 4.345 -2.372 2.346 1.00 96.25 88 PHE A O 1
ATOM 698 N N . GLY A 1 89 ? 5.575 -0.542 2.719 1.00 96.19 89 GLY A N 1
ATOM 699 C CA . GLY A 1 89 ? 5.182 -0.470 4.120 1.00 96.19 89 GLY A CA 1
ATOM 700 C C . GLY A 1 89 ? 5.412 0.883 4.765 1.00 96.19 89 GLY A C 1
ATOM 701 O O . GLY A 1 89 ? 5.954 1.798 4.149 1.00 96.19 89 GLY A O 1
ATOM 702 N N . GLY A 1 90 ? 4.944 1.002 6.003 1.00 96.38 90 GLY A N 1
ATOM 703 C CA . GLY A 1 90 ? 4.948 2.224 6.808 1.00 96.38 90 GLY A CA 1
ATOM 704 C C . GLY A 1 90 ? 3.909 2.137 7.926 1.00 96.38 90 GLY A C 1
ATOM 705 O O . GLY A 1 90 ? 3.366 1.065 8.189 1.00 96.38 90 GLY A O 1
ATOM 706 N N . VAL A 1 91 ? 3.591 3.264 8.560 1.00 96.88 91 VAL A N 1
ATOM 707 C CA . VAL A 1 91 ? 2.557 3.338 9.603 1.00 96.88 91 VAL A CA 1
ATOM 708 C C . VAL A 1 91 ? 1.391 4.180 9.105 1.00 96.88 91 VAL A C 1
ATOM 710 O O . VAL A 1 91 ? 1.511 5.385 8.900 1.00 96.88 91 VAL A O 1
ATOM 713 N N . MET A 1 92 ? 0.232 3.559 8.908 1.00 95.75 92 MET A N 1
ATOM 714 C CA . MET A 1 92 ? -0.990 4.258 8.532 1.00 95.75 92 MET A CA 1
ATOM 715 C C . MET A 1 92 ? -1.647 4.867 9.760 1.00 95.75 92 MET A C 1
ATOM 717 O O . MET A 1 92 ? -2.053 4.167 10.691 1.00 95.75 92 MET A O 1
ATOM 721 N N . LYS A 1 93 ? -1.828 6.180 9.723 1.00 95.56 93 LYS A N 1
ATOM 722 C CA . LYS A 1 93 ? -2.638 6.917 10.680 1.00 95.56 93 LYS A CA 1
ATOM 723 C C . LYS A 1 93 ? -4.045 7.072 10.124 1.00 95.56 93 LYS A C 1
ATOM 725 O O . LYS A 1 93 ? -4.250 7.546 9.011 1.00 95.56 93 LYS A O 1
ATOM 730 N N . ILE A 1 94 ? -5.016 6.665 10.929 1.00 93.81 94 ILE A N 1
ATOM 731 C CA . ILE A 1 94 ? -6.435 6.681 10.592 1.00 93.81 94 ILE A CA 1
ATOM 732 C C . ILE A 1 94 ? -7.112 7.596 11.594 1.00 93.81 94 ILE A C 1
ATOM 734 O O . ILE A 1 94 ? -7.153 7.285 12.790 1.00 93.81 94 ILE A O 1
ATOM 738 N N . SER A 1 95 ? -7.632 8.717 11.119 1.00 93.81 95 SER A N 1
ATOM 739 C CA . SER A 1 95 ? -8.276 9.707 11.969 1.00 93.81 95 SER A CA 1
ATOM 740 C C . SER A 1 95 ? -9.772 9.784 11.716 1.00 93.81 95 SER A C 1
ATOM 742 O O . SER A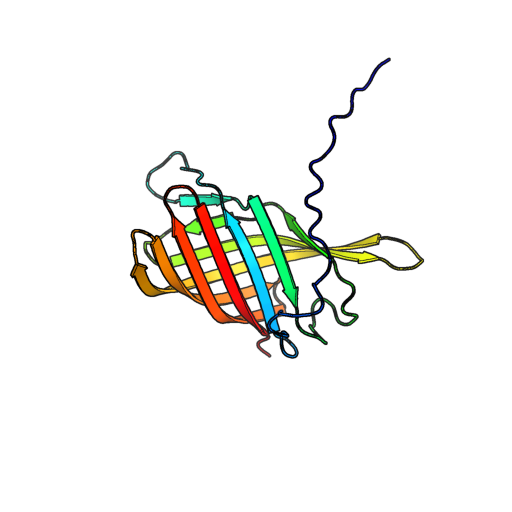 1 95 ? -10.205 9.773 10.573 1.00 93.81 95 SER A O 1
ATOM 744 N N . THR A 1 96 ? -10.552 9.932 12.781 1.00 91.50 96 THR A N 1
ATOM 745 C CA . THR A 1 96 ? -11.977 10.275 12.731 1.00 91.50 96 THR A CA 1
ATOM 746 C C . THR A 1 96 ? -12.191 11.595 13.456 1.00 91.50 96 THR A C 1
ATOM 748 O O . THR A 1 96 ? -11.486 11.901 14.424 1.00 91.50 96 THR A O 1
ATOM 751 N N . GLN A 1 97 ? -13.159 12.384 13.004 1.00 87.62 97 GLN A N 1
ATOM 752 C CA . GLN A 1 97 ? -13.557 13.613 13.679 1.00 87.62 97 GLN A CA 1
ATOM 753 C C . GLN A 1 97 ? -15.034 13.538 14.057 1.00 87.62 97 GLN A C 1
ATOM 755 O O . GLN A 1 97 ? -15.890 13.363 13.192 1.00 87.62 97 GLN A O 1
ATOM 760 N N . ASP A 1 98 ? -15.309 13.672 15.351 1.00 85.31 98 ASP A N 1
ATOM 761 C CA . ASP A 1 98 ? -16.653 13.746 15.918 1.00 85.31 98 ASP A CA 1
ATOM 762 C C . ASP A 1 98 ? -16.810 15.022 16.771 1.00 85.31 98 ASP A C 1
ATOM 764 O O . ASP A 1 98 ? -15.929 15.890 16.791 1.00 85.31 98 ASP A O 1
ATOM 768 N N . GLU A 1 99 ? -17.952 15.162 17.448 1.00 86.31 99 GLU A N 1
ATOM 769 C CA . GLU A 1 99 ? -18.243 16.297 18.337 1.00 86.31 99 GLU A CA 1
ATOM 770 C C . GLU A 1 99 ? -17.265 16.395 19.527 1.00 86.31 99 GLU A C 1
ATOM 772 O O . GLU A 1 99 ? -17.050 17.492 20.047 1.00 86.31 99 GLU A O 1
ATOM 777 N N . ASP A 1 100 ? -16.624 15.285 19.916 1.00 84.00 100 ASP A N 1
ATOM 778 C CA . ASP A 1 100 ? -15.638 15.225 21.002 1.00 84.00 100 ASP A CA 1
ATOM 779 C C . ASP A 1 100 ? -14.209 15.566 20.528 1.00 84.00 100 ASP A C 1
ATOM 781 O O . ASP A 1 100 ? -13.300 15.726 21.350 1.00 84.00 100 ASP A O 1
ATOM 785 N N . GLY A 1 101 ? -13.987 15.676 19.214 1.00 88.19 101 GLY A N 1
ATOM 786 C CA . GLY A 1 101 ? -12.719 16.073 18.601 1.00 88.19 101 GLY A CA 1
ATOM 787 C C . GLY A 1 101 ? -12.122 15.040 17.637 1.00 88.19 101 GLY A C 1
ATOM 788 O O . GLY A 1 101 ? -12.771 14.093 17.199 1.00 88.19 101 GLY A O 1
ATOM 789 N N . LYS A 1 102 ? -10.850 15.244 17.258 1.00 90.69 102 LYS A N 1
ATOM 790 C CA . LYS A 1 102 ? -10.121 14.347 16.341 1.00 90.69 102 LYS A CA 1
ATOM 791 C C . LYS A 1 102 ? -9.505 13.187 17.129 1.00 90.69 102 LYS A C 1
ATOM 793 O O . LYS A 1 102 ? -8.606 13.396 17.944 1.00 90.69 102 LYS A O 1
ATOM 798 N N . LYS A 1 103 ? -9.955 11.962 16.861 1.00 91.56 103 LYS A N 1
ATOM 799 C CA . LYS A 1 103 ? -9.380 10.711 17.386 1.00 91.56 103 LYS A CA 1
ATOM 800 C C . LYS A 1 103 ? -8.538 10.067 16.288 1.00 91.56 103 LYS A C 1
ATOM 802 O O . LYS A 1 103 ? -8.874 10.173 15.115 1.00 91.56 103 LYS A O 1
ATOM 807 N N . SER A 1 104 ? -7.414 9.449 16.643 1.00 93.31 104 SER A N 1
ATOM 808 C CA . SER A 1 104 ? -6.534 8.775 15.676 1.00 93.31 104 SER A CA 1
ATOM 809 C C . SER A 1 104 ? -6.083 7.419 16.198 1.00 93.31 104 SER A C 1
ATOM 811 O O . SER A 1 104 ? -5.831 7.268 17.393 1.00 93.31 104 SER A O 1
ATOM 813 N N . LYS A 1 105 ? -5.958 6.452 15.293 1.00 92.38 105 LYS A N 1
ATOM 814 C CA . LYS A 1 105 ? -5.321 5.152 15.529 1.00 92.38 105 LYS A CA 1
ATOM 815 C C . LYS A 1 105 ? -4.222 4.931 14.492 1.00 92.38 105 LYS A C 1
ATOM 817 O O . LYS A 1 105 ? -4.301 5.482 13.398 1.00 92.38 105 LYS A O 1
ATOM 822 N N . PHE A 1 106 ? -3.237 4.117 14.840 1.00 94.25 106 PHE A N 1
ATOM 823 C CA . PHE A 1 106 ? -2.085 3.812 13.996 1.00 94.25 106 PHE A CA 1
ATOM 824 C C . PHE A 1 106 ? -2.063 2.315 13.695 1.00 94.25 106 PHE A C 1
ATOM 826 O O . PHE A 1 106 ? -2.395 1.511 14.571 1.00 94.25 106 PHE A O 1
ATOM 833 N N . MET A 1 107 ? -1.728 1.953 12.462 1.00 94.25 107 MET A N 1
ATOM 834 C CA . MET A 1 107 ? -1.643 0.570 11.997 1.00 94.25 107 MET A CA 1
ATOM 835 C C . MET A 1 107 ? -0.421 0.404 11.109 1.00 94.25 107 MET A C 1
ATOM 837 O O . MET A 1 107 ? -0.238 1.185 10.180 1.00 94.25 107 MET A O 1
ATOM 841 N N . ASP A 1 108 ? 0.371 -0.632 11.356 1.00 96.12 108 ASP A N 1
ATOM 842 C CA . ASP A 1 108 ? 1.433 -1.007 10.428 1.00 96.12 108 ASP A CA 1
ATOM 843 C C . ASP A 1 108 ? 0.817 -1.442 9.095 1.00 96.12 108 ASP A C 1
ATOM 845 O O . ASP A 1 108 ? -0.191 -2.158 9.067 1.00 96.12 108 ASP A O 1
ATOM 849 N N . VAL A 1 109 ? 1.426 -0.986 8.006 1.00 96.12 109 VAL A N 1
ATOM 850 C CA . VAL A 1 109 ? 1.118 -1.386 6.636 1.00 96.12 109 VAL A CA 1
ATOM 851 C C . VAL A 1 109 ? 2.277 -2.216 6.131 1.00 96.12 109 VAL A C 1
ATOM 853 O O . VAL A 1 109 ? 3.424 -1.771 6.203 1.00 96.12 109 VAL A O 1
ATOM 856 N N . ASP A 1 110 ? 1.963 -3.376 5.578 1.00 95.81 110 ASP A N 1
ATOM 857 C CA . ASP A 1 110 ? 2.920 -4.208 4.867 1.00 95.81 110 ASP A CA 1
ATOM 858 C C . ASP A 1 110 ? 2.264 -4.767 3.606 1.00 95.81 110 ASP A C 1
ATOM 860 O O . ASP A 1 110 ? 1.085 -5.112 3.603 1.00 95.81 110 ASP A O 1
ATOM 864 N N . ALA A 1 111 ? 2.991 -4.816 2.503 1.00 96.50 111 ALA A N 1
ATOM 865 C CA . ALA A 1 111 ? 2.486 -5.354 1.258 1.00 96.50 111 ALA A CA 1
ATOM 866 C C . ALA A 1 111 ? 3.605 -6.029 0.483 1.00 96.50 111 ALA A C 1
ATOM 868 O O . ALA A 1 111 ? 4.478 -5.363 -0.077 1.00 96.50 111 ALA A O 1
ATOM 869 N N . ASP A 1 112 ? 3.508 -7.350 0.384 1.00 95.12 112 ASP A N 1
ATOM 870 C CA . ASP A 1 112 ? 4.376 -8.174 -0.444 1.00 95.12 112 ASP A CA 1
ATOM 871 C C . ASP A 1 112 ? 3.836 -8.241 -1.871 1.00 95.12 112 ASP A C 1
ATOM 873 O O . ASP A 1 112 ? 2.759 -8.790 -2.140 1.00 95.12 112 ASP A O 1
ATOM 877 N N . LEU A 1 113 ? 4.609 -7.697 -2.806 1.00 96.44 113 LEU A N 1
ATOM 878 C CA . LEU A 1 113 ? 4.222 -7.500 -4.193 1.00 96.44 113 LEU A CA 1
ATOM 879 C C . LEU A 1 113 ? 5.210 -8.198 -5.130 1.00 96.44 113 LEU A C 1
ATOM 881 O O . LEU A 1 113 ? 6.427 -8.042 -5.034 1.00 96.44 113 LEU A O 1
ATOM 885 N N . LYS A 1 114 ? 4.678 -8.950 -6.091 1.00 95.50 114 LYS A N 1
ATOM 886 C CA . LYS A 1 114 ? 5.458 -9.656 -7.113 1.00 95.50 114 LYS A CA 1
ATOM 887 C C . LYS A 1 114 ? 5.022 -9.237 -8.502 1.00 95.50 114 LYS A C 1
ATOM 889 O O . LYS A 1 114 ? 3.825 -9.210 -8.796 1.00 95.50 114 LYS A O 1
ATOM 894 N N . VAL A 1 115 ? 5.987 -8.952 -9.368 1.00 94.50 115 VAL A N 1
ATOM 895 C CA . VAL A 1 115 ? 5.727 -8.629 -10.773 1.00 94.50 115 VAL A CA 1
ATOM 896 C C . VAL A 1 115 ? 5.163 -9.857 -11.483 1.00 94.50 115 VAL A C 1
ATOM 898 O O . VAL A 1 115 ? 5.783 -10.918 -11.510 1.00 94.50 115 VAL A O 1
ATOM 901 N N . GLY A 1 116 ? 3.973 -9.707 -12.059 1.00 92.38 116 GLY A N 1
ATOM 902 C CA . GLY A 1 116 ? 3.337 -10.716 -12.905 1.00 92.38 116 GLY A CA 1
ATOM 903 C C . GLY A 1 116 ? 3.451 -10.407 -14.397 1.00 92.38 116 GLY A C 1
ATOM 904 O O . GLY A 1 116 ? 3.584 -11.321 -15.205 1.00 92.38 116 GLY A O 1
ATOM 905 N N . GLU A 1 117 ? 3.417 -9.127 -14.770 1.00 92.75 117 GLU A N 1
ATOM 906 C CA . GLU A 1 117 ? 3.487 -8.676 -16.163 1.00 92.75 117 GLU A CA 1
ATOM 907 C C . GLU A 1 117 ? 4.203 -7.323 -16.243 1.00 92.75 117 GLU A C 1
ATOM 909 O O . GLU A 1 117 ? 4.060 -6.482 -15.355 1.00 92.75 117 GLU A O 1
ATOM 914 N N . ILE A 1 118 ? 4.961 -7.108 -17.319 1.00 93.62 118 ILE A N 1
ATOM 915 C CA . ILE A 1 118 ? 5.635 -5.842 -17.617 1.00 93.62 118 ILE A CA 1
ATOM 916 C C . ILE A 1 118 ? 5.124 -5.343 -18.965 1.00 93.62 118 ILE A C 1
ATOM 918 O O . ILE A 1 118 ? 5.182 -6.059 -19.964 1.00 93.62 118 ILE A O 1
ATOM 922 N N . LEU A 1 119 ? 4.646 -4.103 -18.987 1.00 93.00 119 LEU A N 1
ATOM 923 C CA . LEU A 1 119 ? 4.193 -3.395 -20.176 1.00 93.00 119 LEU A CA 1
ATOM 924 C C . LEU A 1 119 ? 5.094 -2.184 -20.398 1.00 93.00 119 LEU A C 1
ATOM 926 O O . LEU A 1 119 ? 5.339 -1.415 -19.471 1.00 93.00 119 LEU A O 1
ATOM 930 N N . GLU A 1 120 ? 5.549 -1.981 -21.628 1.00 91.88 120 GLU A N 1
ATOM 931 C CA . GLU A 1 120 ? 6.361 -0.823 -21.993 1.00 91.88 120 GLU A CA 1
ATOM 932 C C . GLU A 1 120 ? 5.740 -0.116 -23.194 1.00 91.88 120 GLU A C 1
ATOM 934 O O . GLU A 1 120 ? 5.434 -0.736 -24.219 1.00 91.88 120 GLU A O 1
ATOM 939 N N . LYS A 1 121 ? 5.508 1.191 -23.062 1.00 88.25 121 LYS A N 1
ATOM 940 C CA . LYS A 1 121 ? 4.956 2.013 -24.139 1.00 88.25 121 LYS A CA 1
ATOM 941 C C . LYS A 1 121 ? 5.509 3.425 -24.048 1.00 88.25 121 LYS A C 1
ATOM 943 O O . LYS A 1 121 ? 5.355 4.082 -23.027 1.00 88.25 121 LYS A O 1
ATOM 948 N N . ASN A 1 122 ? 6.083 3.912 -25.149 1.00 87.31 122 ASN A N 1
ATOM 949 C CA . ASN A 1 122 ? 6.642 5.264 -25.254 1.00 87.31 122 ASN A CA 1
ATOM 950 C C . ASN A 1 122 ? 7.687 5.582 -24.161 1.00 87.31 122 ASN A C 1
ATOM 952 O O . ASN A 1 122 ? 7.688 6.688 -23.638 1.00 87.31 122 ASN A O 1
ATOM 956 N N . GLY A 1 123 ? 8.533 4.614 -23.789 1.00 82.94 123 GLY A N 1
ATOM 957 C CA . GLY A 1 123 ? 9.549 4.784 -22.739 1.00 82.94 123 GLY A CA 1
ATOM 958 C C . GLY A 1 123 ? 9.019 4.693 -21.303 1.00 82.94 123 GLY A C 1
ATOM 959 O O . GLY A 1 123 ? 9.812 4.655 -20.373 1.00 82.94 123 GLY A O 1
ATOM 960 N N . ILE A 1 124 ? 7.700 4.587 -21.112 1.00 88.19 124 ILE A N 1
ATOM 961 C CA . ILE A 1 124 ? 7.091 4.388 -19.795 1.00 88.19 124 ILE A CA 1
ATOM 962 C C . ILE A 1 124 ? 6.984 2.890 -19.527 1.00 88.19 124 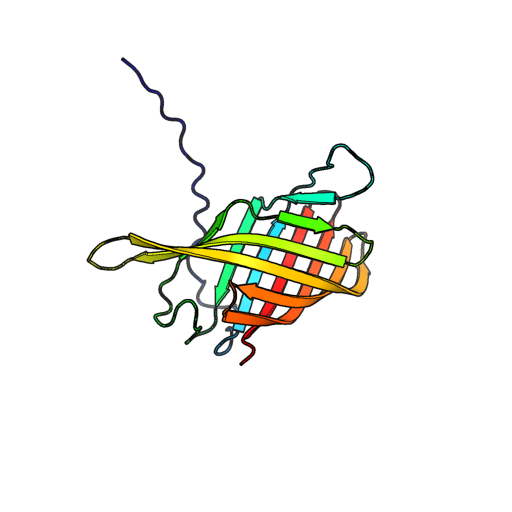ILE A C 1
ATOM 964 O O . ILE A 1 124 ? 6.311 2.161 -20.271 1.00 88.19 124 ILE A O 1
ATOM 968 N N . LYS A 1 125 ? 7.604 2.444 -18.433 1.00 91.12 125 LYS A N 1
ATOM 969 C CA . LYS A 1 125 ? 7.496 1.070 -17.940 1.00 91.12 125 LYS A CA 1
ATOM 970 C C . LYS A 1 125 ? 6.372 0.985 -16.910 1.00 91.12 125 LYS A C 1
ATOM 972 O O . LYS A 1 125 ? 6.323 1.759 -15.960 1.00 91.12 125 LYS A O 1
ATOM 977 N N . THR A 1 126 ? 5.462 0.036 -17.096 1.00 94.38 126 THR A N 1
ATOM 978 C CA . THR A 1 126 ? 4.383 -0.285 -16.156 1.00 94.38 126 THR A CA 1
ATOM 979 C C . THR A 1 126 ? 4.475 -1.749 -15.760 1.00 94.38 126 THR A C 1
ATOM 981 O O . THR A 1 126 ? 4.310 -2.635 -16.596 1.00 94.38 126 THR A O 1
ATOM 984 N N . GLU A 1 127 ? 4.683 -2.019 -14.481 1.00 94.25 127 GLU A N 1
ATOM 985 C CA . GLU A 1 127 ? 4.662 -3.372 -13.935 1.00 94.25 127 GLU A CA 1
ATOM 986 C C . GLU A 1 127 ? 3.316 -3.649 -13.268 1.00 94.25 127 GLU A C 1
ATOM 988 O O . GLU A 1 127 ? 2.835 -2.872 -12.441 1.00 94.25 127 GLU A O 1
ATOM 993 N N . LYS A 1 128 ? 2.689 -4.766 -13.630 1.00 96.62 128 LYS A N 1
ATOM 994 C CA . LYS A 1 128 ? 1.509 -5.301 -12.953 1.00 96.62 128 LYS A CA 1
ATOM 995 C C . LYS A 1 128 ? 1.964 -6.215 -11.829 1.00 96.62 128 LYS A C 1
ATOM 997 O O . LYS A 1 128 ? 2.675 -7.191 -12.060 1.00 96.62 128 LYS A O 1
ATOM 1002 N N . LEU A 1 129 ? 1.527 -5.895 -10.619 1.00 95.56 129 LEU A N 1
ATOM 1003 C CA . LEU A 1 129 ? 1.920 -6.558 -9.383 1.00 95.56 129 LEU A CA 1
ATOM 1004 C C . LEU A 1 129 ? 0.770 -7.411 -8.823 1.00 95.56 129 LEU A C 1
ATOM 1006 O O . LEU A 1 129 ? -0.374 -6.961 -8.728 1.00 95.56 129 LEU A O 1
ATOM 1010 N N . GLY A 1 130 ? 1.067 -8.638 -8.416 1.00 96.06 130 GLY A N 1
ATOM 1011 C CA . GLY A 1 130 ? 0.184 -9.457 -7.586 1.00 96.06 130 GLY A CA 1
ATOM 1012 C C . GLY A 1 130 ? 0.695 -9.496 -6.151 1.00 96.06 130 GLY A C 1
ATOM 1013 O O . GLY A 1 130 ? 1.895 -9.369 -5.932 1.00 96.06 130 GLY A O 1
ATOM 1014 N N . GLY A 1 131 ? -0.190 -9.688 -5.177 1.00 96.31 131 GLY A N 1
ATOM 1015 C CA . GLY A 1 131 ? 0.230 -9.717 -3.780 1.00 96.31 131 GLY A CA 1
ATOM 1016 C C . GLY A 1 131 ? -0.904 -9.549 -2.786 1.00 96.31 131 GLY A C 1
ATOM 1017 O O . GLY A 1 131 ? -2.086 -9.678 -3.139 1.00 96.31 131 GLY A O 1
ATOM 1018 N N . TYR A 1 132 ? -0.511 -9.223 -1.561 1.00 96.81 132 TYR A N 1
ATOM 1019 C CA . TYR A 1 132 ? -1.402 -8.854 -0.470 1.00 96.81 132 TYR A CA 1
ATOM 1020 C C . TYR A 1 132 ? -0.970 -7.512 0.113 1.00 96.81 132 TYR A C 1
ATOM 1022 O O . TYR A 1 132 ? 0.192 -7.136 0.003 1.00 96.81 132 TYR A O 1
ATOM 1030 N N . LEU A 1 133 ? -1.929 -6.790 0.680 1.00 96.62 133 LEU A N 1
ATOM 1031 C CA . LEU A 1 133 ? -1.686 -5.654 1.554 1.00 96.62 133 LEU A CA 1
ATOM 1032 C C . LEU A 1 133 ? -2.295 -5.991 2.907 1.00 96.62 133 LEU A C 1
ATOM 1034 O O . LEU A 1 133 ? -3.508 -6.176 3.015 1.00 96.62 133 LEU A O 1
ATOM 1038 N N . ASP A 1 134 ? -1.448 -6.065 3.912 1.00 95.69 134 ASP A N 1
ATOM 1039 C CA . ASP A 1 134 ? -1.789 -6.362 5.283 1.00 95.69 134 ASP A CA 1
ATOM 1040 C C . ASP A 1 134 ? -1.759 -5.069 6.097 1.00 95.69 134 ASP A C 1
ATOM 1042 O O . ASP A 1 134 ? -0.834 -4.258 6.024 1.00 95.69 134 ASP A O 1
ATOM 1046 N N . LEU A 1 135 ? -2.827 -4.860 6.859 1.00 91.75 135 LEU A N 1
ATOM 1047 C CA . LEU A 1 135 ? -2.920 -3.818 7.865 1.00 91.75 135 LEU A CA 1
ATOM 1048 C C . LEU A 1 135 ? -2.964 -4.511 9.217 1.00 91.75 135 LEU A C 1
ATOM 1050 O O . LEU A 1 135 ? -3.970 -5.134 9.587 1.00 91.75 135 LEU A O 1
ATOM 1054 N N . TRP A 1 136 ? -1.867 -4.392 9.961 1.00 83.12 136 TRP A N 1
ATOM 1055 C CA . TRP A 1 136 ? -1.664 -5.115 11.213 1.00 83.12 136 TRP A CA 1
ATOM 1056 C C . TRP A 1 136 ? -1.808 -6.648 11.034 1.00 83.12 136 TRP A C 1
ATOM 1058 O O . TRP A 1 136 ? -1.703 -7.183 9.938 1.00 83.12 136 TRP A O 1
ATOM 1068 N N . THR A 1 137 ? -2.052 -7.396 12.113 1.00 73.56 137 THR A N 1
ATOM 1069 C CA . THR A 1 137 ? -2.125 -8.870 12.102 1.00 73.56 137 THR A CA 1
ATOM 1070 C C . THR A 1 137 ? -3.521 -9.412 11.784 1.00 73.56 137 THR A C 1
ATOM 1072 O O . THR A 1 137 ? -3.757 -10.610 11.936 1.00 73.56 137 THR A O 1
ATOM 1075 N N . SER A 1 138 ? -4.478 -8.553 11.413 1.00 82.00 138 SER A N 1
ATOM 1076 C CA . SER A 1 138 ? -5.905 -8.922 11.406 1.00 82.00 138 SER A CA 1
ATOM 1077 C C . SER A 1 138 ? -6.699 -8.507 10.172 1.00 82.00 138 SER A C 1
ATOM 1079 O O . SER A 1 138 ? -7.823 -8.980 10.013 1.00 82.00 138 SER A O 1
ATOM 1081 N N . ILE A 1 139 ? -6.152 -7.660 9.297 1.00 91.38 139 ILE A N 1
ATOM 1082 C CA . ILE A 1 139 ? -6.833 -7.233 8.076 1.00 91.38 139 ILE A CA 1
ATOM 1083 C C . ILE A 1 139 ? -5.878 -7.446 6.910 1.00 91.38 139 ILE A C 1
ATOM 1085 O O . ILE A 1 139 ? -4.800 -6.869 6.883 1.00 91.38 139 ILE A O 1
ATOM 1089 N N . SER A 1 140 ? -6.297 -8.253 5.942 1.00 94.75 140 SER A N 1
ATOM 1090 C CA . SER A 1 140 ? -5.532 -8.524 4.729 1.00 94.75 140 SER A CA 1
ATOM 1091 C C . SER A 1 140 ? -6.383 -8.219 3.512 1.00 94.75 140 SER A C 1
ATOM 1093 O O . SER A 1 140 ? -7.572 -8.541 3.481 1.00 94.75 140 SER A O 1
ATOM 1095 N N . TYR A 1 141 ? -5.786 -7.625 2.489 1.00 95.44 141 TYR A N 1
ATOM 1096 C CA . TYR A 1 141 ? -6.411 -7.368 1.204 1.00 95.44 141 TYR A CA 1
ATOM 1097 C C . TYR A 1 141 ? -5.656 -8.099 0.108 1.00 95.44 141 TYR A C 1
ATOM 1099 O O . TYR A 1 141 ? -4.464 -7.889 -0.093 1.00 95.44 141 TYR A O 1
ATOM 1107 N N . ARG A 1 142 ? -6.370 -8.893 -0.689 1.00 96.75 142 ARG A N 1
ATOM 1108 C CA . ARG A 1 142 ? -5.805 -9.461 -1.913 1.00 96.75 142 ARG A CA 1
ATOM 1109 C C . ARG A 1 142 ? -5.773 -8.392 -2.996 1.00 96.75 142 ARG A C 1
ATOM 1111 O O . ARG A 1 142 ? -6.814 -7.808 -3.307 1.00 96.75 142 ARG A O 1
ATOM 1118 N N . ILE A 1 143 ? -4.615 -8.181 -3.616 1.00 96.75 143 ILE A N 1
ATOM 1119 C CA . ILE A 1 143 ? -4.474 -7.252 -4.741 1.00 96.75 143 ILE A CA 1
ATOM 1120 C C . ILE A 1 143 ? -5.170 -7.837 -5.979 1.00 96.75 143 ILE A C 1
ATOM 1122 O O . ILE A 1 143 ? -4.892 -8.963 -6.395 1.00 96.75 143 ILE A O 1
ATOM 1126 N N . ILE A 1 144 ? -6.098 -7.072 -6.559 1.00 95.06 144 ILE A N 1
ATOM 1127 C CA . ILE A 1 144 ? -6.871 -7.448 -7.757 1.00 95.06 144 ILE A CA 1
ATOM 1128 C C . ILE A 1 144 ? -6.460 -6.652 -8.995 1.00 95.06 144 ILE A C 1
ATOM 1130 O O . ILE A 1 144 ? -6.659 -7.111 -10.117 1.00 95.06 144 ILE A O 1
ATOM 1134 N N . ASN A 1 145 ? -5.912 -5.454 -8.803 1.00 93.50 145 ASN A N 1
ATOM 1135 C CA . ASN A 1 145 ? -5.334 -4.642 -9.862 1.00 93.50 145 ASN A CA 1
ATOM 1136 C C . ASN A 1 145 ? -4.253 -3.757 -9.255 1.00 93.50 145 ASN A C 1
ATOM 1138 O O . ASN A 1 145 ? -4.397 -3.262 -8.140 1.00 93.50 145 ASN A O 1
ATOM 1142 N N . SER A 1 146 ? -3.183 -3.546 -9.995 1.00 95.56 146 SER A N 1
ATOM 1143 C CA . SER A 1 146 ? -2.086 -2.704 -9.558 1.00 95.56 146 SER A CA 1
ATOM 1144 C C . SER A 1 146 ? -1.322 -2.150 -10.749 1.00 95.56 146 SER A C 1
ATOM 1146 O O . SER A 1 146 ? -1.494 -2.581 -11.898 1.00 95.56 146 SER A O 1
ATOM 1148 N N . SER A 1 147 ? -0.472 -1.178 -10.471 1.00 95.56 147 SER A N 1
ATOM 1149 C CA . SER A 1 147 ? 0.551 -0.716 -11.393 1.00 95.56 147 SER A CA 1
ATOM 1150 C C . SER A 1 147 ? 1.674 -0.059 -10.615 1.00 95.56 147 SER A C 1
ATOM 1152 O O . SER A 1 147 ? 1.405 0.827 -9.808 1.00 95.56 147 SER A O 1
ATOM 1154 N N . LEU A 1 148 ? 2.909 -0.446 -10.907 1.00 95.12 148 LEU A N 1
ATOM 1155 C CA . LEU A 1 148 ? 4.087 0.359 -10.622 1.00 95.12 148 LEU A CA 1
ATOM 1156 C C . LEU A 1 148 ? 4.529 1.002 -11.932 1.00 95.12 148 LEU A C 1
ATOM 1158 O O . LEU A 1 148 ? 4.900 0.305 -12.875 1.00 95.12 148 LEU A O 1
ATOM 1162 N N . ILE A 1 149 ? 4.407 2.320 -12.013 1.00 93.69 149 ILE A N 1
ATOM 1163 C CA . ILE A 1 149 ? 4.793 3.099 -13.186 1.00 93.69 149 ILE A CA 1
ATOM 1164 C C . ILE A 1 149 ? 6.131 3.750 -12.883 1.00 93.69 149 ILE A C 1
ATOM 1166 O O . ILE A 1 149 ? 6.236 4.503 -11.915 1.00 93.69 149 ILE A O 1
ATOM 1170 N N . THR A 1 150 ? 7.118 3.463 -13.722 1.00 87.50 150 THR A N 1
ATOM 1171 C CA . THR A 1 150 ? 8.424 4.116 -13.712 1.00 87.50 150 THR A CA 1
ATOM 1172 C C . THR A 1 150 ? 8.543 4.963 -14.974 1.00 87.50 150 THR A C 1
ATOM 1174 O O . THR A 1 150 ? 8.518 4.437 -16.091 1.00 87.50 150 THR A O 1
ATOM 1177 N N . ASP A 1 151 ? 8.642 6.269 -14.767 1.00 81.69 151 ASP A N 1
ATOM 1178 C CA . ASP A 1 151 ? 8.949 7.304 -15.753 1.00 81.69 151 ASP A CA 1
ATOM 1179 C C . ASP A 1 151 ? 10.203 8.059 -15.274 1.00 81.69 151 ASP A C 1
ATOM 1181 O O . ASP A 1 151 ? 10.502 8.011 -14.078 1.00 81.69 151 ASP A O 1
ATOM 1185 N N . GLU A 1 152 ? 10.937 8.727 -16.169 1.00 71.88 152 GLU A N 1
ATOM 1186 C CA . GLU A 1 152 ? 12.290 9.273 -15.921 1.00 71.88 152 GLU A CA 1
ATOM 1187 C C . GLU A 1 152 ? 12.403 10.098 -14.624 1.00 71.88 152 GLU A C 1
ATOM 1189 O O . GLU A 1 152 ? 13.436 10.047 -13.960 1.00 71.88 152 GLU A O 1
ATOM 1194 N N . ASP A 1 153 ? 11.321 10.775 -14.227 1.00 71.88 153 ASP A N 1
ATOM 1195 C CA . ASP A 1 153 ? 11.252 11.613 -13.024 1.00 71.88 153 ASP A CA 1
ATOM 1196 C C . ASP A 1 153 ? 10.171 11.178 -12.018 1.00 71.88 153 ASP A C 1
ATOM 1198 O O . ASP A 1 153 ? 9.931 11.867 -11.022 1.00 71.88 153 ASP A O 1
ATOM 1202 N N . LYS A 1 154 ? 9.449 10.079 -12.275 1.00 79.44 154 LYS A N 1
ATOM 1203 C CA . LYS A 1 154 ? 8.283 9.713 -11.464 1.00 79.44 154 LYS A CA 1
ATOM 1204 C C . LYS A 1 154 ? 8.148 8.214 -11.273 1.00 79.44 154 LYS A C 1
ATOM 1206 O O . LYS A 1 154 ? 7.927 7.460 -12.219 1.00 79.44 154 LYS A O 1
ATOM 1211 N N . LEU A 1 155 ? 8.136 7.810 -10.007 1.00 91.00 155 LEU A N 1
ATOM 1212 C CA . LEU A 1 155 ? 7.717 6.483 -9.594 1.00 91.00 155 LEU A CA 1
ATOM 1213 C C . LEU A 1 155 ? 6.346 6.575 -8.918 1.00 91.00 155 LEU A C 1
ATOM 1215 O O . LEU A 1 155 ? 6.140 7.369 -7.999 1.00 91.00 155 LEU A O 1
ATOM 1219 N N . SER A 1 156 ? 5.382 5.784 -9.382 1.00 94.69 156 SER A N 1
ATOM 1220 C CA . SER A 1 156 ? 4.049 5.746 -8.779 1.00 94.69 156 SER A CA 1
ATOM 1221 C C . SER A 1 156 ? 3.543 4.324 -8.638 1.00 94.69 156 SER A C 1
ATOM 1223 O O . SER A 1 156 ? 3.548 3.558 -9.600 1.00 94.69 156 SER A O 1
ATOM 1225 N N . LEU A 1 157 ? 3.087 3.993 -7.433 1.00 96.50 157 LEU A N 1
ATOM 1226 C CA . LEU A 1 157 ? 2.444 2.727 -7.124 1.00 96.50 157 LEU A CA 1
ATOM 1227 C C . LEU A 1 157 ? 0.945 2.963 -6.944 1.00 96.50 157 LEU A C 1
ATOM 1229 O O . LEU A 1 157 ? 0.523 3.792 -6.139 1.00 96.50 157 LEU A O 1
ATOM 1233 N N . SER A 1 158 ? 0.144 2.194 -7.668 1.00 97.38 158 SER A N 1
ATOM 1234 C CA . SER A 1 158 ? -1.299 2.111 -7.473 1.00 97.38 158 SER A CA 1
ATOM 1235 C C . SER A 1 158 ? -1.678 0.679 -7.139 1.00 97.38 158 SER A C 1
ATOM 1237 O O . SER A 1 158 ? -1.294 -0.244 -7.859 1.00 97.38 158 SER A O 1
ATOM 1239 N N . LEU A 1 159 ? -2.454 0.491 -6.077 1.00 97.75 159 LEU A N 1
ATOM 1240 C CA . LEU A 1 159 ? -2.993 -0.793 -5.647 1.00 97.75 159 LEU A CA 1
ATOM 1241 C C . LEU A 1 159 ? -4.510 -0.696 -5.527 1.00 97.75 159 LEU A C 1
ATOM 1243 O O . LEU A 1 159 ? -5.049 0.272 -5.003 1.00 97.75 159 LEU A O 1
ATOM 1247 N N . LYS A 1 160 ? -5.198 -1.740 -5.969 1.00 97.00 160 LYS A N 1
ATOM 1248 C CA . LYS A 1 160 ? -6.612 -1.975 -5.705 1.00 97.00 160 LYS A CA 1
ATOM 1249 C C . LYS A 1 160 ? -6.772 -3.412 -5.248 1.00 97.00 160 LYS A C 1
ATOM 1251 O O . LYS A 1 160 ? -6.236 -4.328 -5.879 1.00 97.00 160 LYS A O 1
ATOM 1256 N N . GLY A 1 161 ? -7.539 -3.621 -4.189 1.00 95.31 161 GLY A N 1
ATOM 1257 C CA . GLY A 1 161 ? -7.739 -4.948 -3.619 1.00 95.31 161 GLY A CA 1
ATOM 1258 C C . GLY A 1 161 ? -9.061 -5.104 -2.893 1.00 95.31 161 GLY A C 1
ATOM 1259 O O . GLY A 1 161 ? -9.857 -4.171 -2.810 1.00 95.31 161 GLY A O 1
ATOM 1260 N N . SER A 1 162 ? -9.282 -6.309 -2.379 1.00 94.00 162 SER A N 1
ATOM 1261 C CA . SER A 1 162 ? -10.477 -6.693 -1.625 1.00 94.00 162 SER A CA 1
ATOM 1262 C C . SER A 1 162 ? -10.094 -7.444 -0.355 1.00 94.00 162 SER A C 1
ATOM 1264 O O . SER A 1 162 ? -9.219 -8.311 -0.414 1.00 94.00 162 SER A O 1
ATOM 1266 N N . GLU A 1 163 ? -10.761 -7.133 0.756 1.00 92.75 163 GLU A N 1
ATOM 1267 C CA . GLU A 1 163 ? -10.505 -7.742 2.065 1.00 92.75 163 GLU A CA 1
ATOM 1268 C C . GLU A 1 163 ? -10.698 -9.264 1.999 1.00 92.75 163 GLU A C 1
ATOM 1270 O O . GLU A 1 163 ? -11.701 -9.760 1.469 1.00 92.75 163 GLU A O 1
ATOM 1275 N N . VAL A 1 164 ? -9.736 -10.003 2.539 1.00 90.31 164 VAL A N 1
ATOM 1276 C CA . VAL A 1 164 ? -9.768 -11.457 2.686 1.00 90.31 164 VAL A CA 1
ATOM 1277 C C . VAL A 1 164 ? -10.400 -11.780 4.041 1.00 90.31 164 VAL A C 1
ATOM 1279 O O . VAL A 1 164 ? -10.096 -11.133 5.039 1.00 90.31 164 VAL A O 1
ATOM 1282 N N . LYS A 1 165 ? -11.329 -12.740 4.060 1.00 69.44 165 LYS A N 1
ATOM 1283 C CA . LYS A 1 165 ? -11.965 -13.238 5.288 1.00 69.44 165 LYS A CA 1
ATOM 1284 C C . LYS A 1 165 ? -11.177 -14.384 5.897 1.00 69.44 165 LYS A C 1
ATOM 1286 O O . LYS A 1 165 ? -10.656 -15.196 5.101 1.00 69.44 165 LYS A O 1
#